Protein AF-A0A151SZK4-F1 (afdb_monomer)

Mean predicted aligned error: 10.07 Å

Sequence (103 aa):
MGSTKYDIEKFICKNDFNLWRMKMKALLVHQGLKEALEGKKKLPTTMTDKKKEMLDKAYVALIWSLGDKVCREVLKEKIFVVVWLKLENLYMKKSLKHDSILC

Secondary structure (DSSP, 8-state):
-------PPPB-TTS-HHHHHHHHHHHHHHTTGGGGGGGGGG--SS--HHHHHHHHHHHHHHHHTB-HHHHHHHTT---HHHHHHHHHHHHHHGGG--S----

Radius of gyration: 14.5 Å; Cα contacts (8 Å, |Δi|>4): 69; chains: 1; bounding box: 29×30×46 Å

pLDDT: mean 72.14, std 14.24, range [34.16, 86.25]

Organism: Cajanus cajan (NCBI:txid3821)

Solvent-accessible surface area (backbone atoms only — not comparable to full-atom values): 6345 Å² total; per-residue (Å²): 131,84,77,82,76,80,79,61,74,53,45,42,93,87,53,63,61,70,60,50,51,51,56,51,50,51,49,35,45,74,72,69,40,50,71,56,70,59,36,79,88,68,60,52,96,72,74,50,70,71,57,52,54,47,32,51,53,52,31,53,55,47,58,69,32,36,24,73,74,53,43,66,74,40,65,87,51,93,44,37,57,59,38,52,52,47,50,48,57,60,59,57,58,52,78,76,52,85,78,85,85,90,130

Structure (mmCIF, N/CA/C/O backbone):
data_AF-A0A151SZK4-F1
#
_entry.id   AF-A0A151SZK4-F1
#
loop_
_atom_site.group_PDB
_atom_site.id
_atom_site.type_symbol
_atom_site.label_atom_id
_atom_site.label_alt_id
_atom_site.label_comp_id
_atom_site.label_asym_id
_atom_site.label_entity_id
_atom_site.label_seq_id
_atom_site.pdbx_PDB_ins_code
_atom_site.Cartn_x
_atom_site.Cartn_y
_atom_site.Cartn_z
_atom_site.occupancy
_atom_site.B_iso_or_equiv
_atom_site.auth_seq_id
_atom_site.auth_comp_id
_atom_site.auth_asym_id
_atom_site.auth_atom_id
_atom_site.pdbx_PDB_model_num
ATOM 1 N N . MET A 1 1 ? 12.715 -15.506 19.158 1.00 34.16 1 MET A N 1
ATOM 2 C CA . MET A 1 1 ? 11.527 -15.586 18.282 1.00 34.16 1 MET A CA 1
ATOM 3 C C . MET A 1 1 ? 11.879 -14.917 16.968 1.00 34.16 1 MET A C 1
ATOM 5 O O . MET A 1 1 ? 12.186 -13.732 16.980 1.00 34.16 1 MET A O 1
ATOM 9 N N . GLY A 1 2 ? 11.976 -15.686 15.883 1.00 42.88 2 GLY A N 1
ATOM 10 C CA . GLY A 1 2 ? 12.364 -15.154 14.578 1.00 42.88 2 GLY A CA 1
ATOM 11 C C . GLY A 1 2 ? 11.282 -14.215 14.065 1.00 42.88 2 GLY A C 1
ATOM 12 O O . GLY A 1 2 ? 10.178 -14.657 13.769 1.00 42.88 2 GLY A O 1
ATOM 13 N N . SER A 1 3 ? 11.581 -12.922 13.999 1.00 44.69 3 SER A N 1
ATOM 14 C CA . SER A 1 3 ? 10.770 -11.977 13.247 1.00 44.69 3 SER A CA 1
ATOM 15 C C . SER A 1 3 ? 10.804 -12.416 11.787 1.00 44.69 3 SER A C 1
ATOM 17 O O . SER A 1 3 ? 11.847 -12.346 11.136 1.00 44.69 3 SER A O 1
ATOM 19 N N . THR A 1 4 ? 9.684 -12.924 11.274 1.00 46.56 4 THR A N 1
ATOM 20 C CA . THR A 1 4 ? 9.499 -13.175 9.844 1.00 46.56 4 THR A CA 1
ATOM 21 C C . THR A 1 4 ? 9.599 -11.825 9.144 1.00 46.56 4 THR A C 1
ATOM 23 O O . THR A 1 4 ? 8.652 -11.042 9.099 1.00 46.56 4 THR A O 1
ATOM 26 N N . LYS A 1 5 ? 10.806 -11.498 8.678 1.00 54.97 5 LYS A N 1
ATOM 27 C CA . LYS A 1 5 ? 11.062 -10.339 7.830 1.00 54.97 5 LYS A CA 1
ATOM 28 C C . LYS A 1 5 ? 10.409 -10.651 6.492 1.00 54.97 5 LYS A C 1
ATOM 30 O O . LYS A 1 5 ? 10.954 -11.403 5.692 1.00 54.97 5 LYS A O 1
ATOM 35 N N . TYR A 1 6 ? 9.204 -10.136 6.290 1.00 58.56 6 TYR A N 1
ATOM 36 C CA . TYR A 1 6 ? 8.572 -10.156 4.982 1.00 58.56 6 TYR A CA 1
ATOM 37 C C . TYR A 1 6 ? 9.299 -9.133 4.113 1.00 58.56 6 TYR A C 1
ATOM 39 O O . TYR A 1 6 ? 8.961 -7.951 4.117 1.00 58.56 6 TYR A O 1
ATOM 47 N N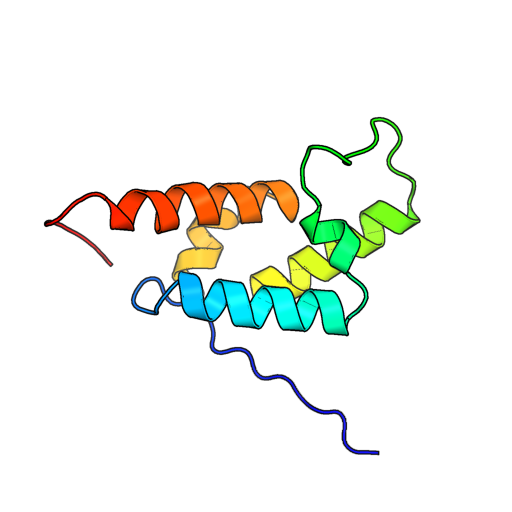 . ASP A 1 7 ? 10.345 -9.585 3.427 1.00 60.50 7 ASP A N 1
ATOM 48 C CA . ASP A 1 7 ? 11.024 -8.785 2.418 1.00 60.50 7 ASP A CA 1
ATOM 49 C C . ASP A 1 7 ? 10.132 -8.774 1.170 1.00 60.50 7 ASP A C 1
ATOM 51 O O . ASP A 1 7 ? 10.044 -9.746 0.416 1.00 60.50 7 ASP A O 1
ATOM 55 N N . ILE A 1 8 ? 9.338 -7.711 1.025 1.00 71.50 8 ILE A N 1
ATOM 56 C CA . ILE A 1 8 ? 8.603 -7.469 -0.213 1.00 71.50 8 ILE A CA 1
ATOM 57 C C . ILE A 1 8 ? 9.598 -6.877 -1.197 1.00 71.50 8 ILE A C 1
ATOM 59 O O . ILE A 1 8 ? 10.109 -5.780 -0.972 1.00 71.50 8 ILE A O 1
ATOM 63 N N . GLU A 1 9 ? 9.814 -7.573 -2.313 1.00 78.69 9 GLU A N 1
ATOM 64 C CA . GLU A 1 9 ? 10.558 -7.022 -3.443 1.00 78.69 9 GLU A CA 1
ATOM 65 C C . GLU A 1 9 ? 10.035 -5.633 -3.794 1.00 78.69 9 GLU A C 1
ATOM 67 O O . GLU A 1 9 ? 8.836 -5.429 -4.015 1.00 78.69 9 GLU A O 1
ATOM 72 N N . LYS A 1 10 ? 10.955 -4.673 -3.862 1.00 81.88 10 LYS A N 1
ATOM 73 C CA . LYS A 1 10 ? 10.610 -3.300 -4.200 1.00 81.88 10 LYS A CA 1
ATOM 74 C C . LYS A 1 10 ? 9.968 -3.261 -5.579 1.00 81.88 10 LYS A C 1
ATOM 76 O O . LYS A 1 10 ? 10.515 -3.787 -6.548 1.00 81.88 10 LYS A O 1
ATOM 81 N N . PHE A 1 11 ? 8.826 -2.594 -5.688 1.00 79.69 11 PHE A N 1
ATOM 82 C CA . PHE A 1 11 ? 8.193 -2.372 -6.974 1.00 79.69 11 PHE A CA 1
ATOM 83 C C . PHE A 1 11 ? 8.991 -1.346 -7.770 1.00 79.69 11 PHE A C 1
ATOM 85 O O . PHE A 1 11 ? 8.982 -0.144 -7.504 1.00 79.69 11 PHE A O 1
ATOM 92 N N . ILE A 1 12 ? 9.690 -1.856 -8.769 1.00 76.31 12 ILE A N 1
ATOM 93 C CA . ILE A 1 12 ? 10.351 -1.115 -9.834 1.00 76.31 12 ILE A CA 1
ATOM 94 C C . ILE A 1 12 ? 9.429 -1.309 -11.034 1.00 76.31 12 ILE A C 1
ATOM 96 O O . ILE A 1 12 ? 9.212 -2.466 -11.354 1.00 76.31 12 ILE A O 1
ATOM 100 N N . CYS A 1 13 ? 8.886 -0.255 -11.671 1.00 70.69 13 CYS A N 1
ATOM 101 C CA . CYS A 1 13 ? 7.843 -0.271 -12.736 1.00 70.69 13 CYS A CA 1
ATOM 102 C C . CYS A 1 13 ? 7.862 -1.417 -13.776 1.00 70.69 13 CYS A C 1
ATOM 104 O O . CYS A 1 13 ? 6.885 -1.598 -14.493 1.00 70.69 13 CYS A O 1
ATOM 106 N N . LYS A 1 14 ? 8.986 -2.122 -13.911 1.00 71.12 14 LYS A N 1
ATOM 107 C CA . LYS A 1 14 ? 9.199 -3.321 -14.721 1.00 71.12 14 LYS A CA 1
ATOM 108 C C . LYS A 1 14 ? 8.606 -4.610 -14.128 1.00 71.12 14 LYS A C 1
ATOM 110 O O . LYS A 1 14 ? 8.432 -5.562 -14.873 1.00 71.12 14 LYS A O 1
ATOM 115 N N . ASN A 1 15 ? 8.352 -4.667 -12.820 1.00 75.62 15 ASN A N 1
ATOM 116 C CA . ASN A 1 15 ? 7.840 -5.859 -12.146 1.00 75.62 15 ASN A CA 1
ATOM 117 C C . ASN A 1 15 ? 6.325 -5.996 -12.335 1.00 75.62 15 ASN A C 1
ATOM 119 O O . ASN A 1 15 ? 5.630 -5.007 -12.578 1.00 75.62 15 ASN A O 1
ATOM 123 N N . ASP A 1 16 ? 5.795 -7.200 -12.131 1.00 81.50 16 ASP A N 1
ATOM 124 C CA . ASP A 1 16 ? 4.355 -7.440 -12.176 1.00 81.50 16 ASP A CA 1
ATOM 125 C C . ASP A 1 16 ? 3.633 -6.694 -11.050 1.00 81.50 16 ASP A C 1
ATOM 127 O O . ASP A 1 16 ? 3.633 -7.102 -9.883 1.00 81.50 16 ASP A O 1
ATOM 131 N N . PHE A 1 17 ? 2.968 -5.593 -11.412 1.00 81.00 17 PHE A N 1
ATOM 132 C CA . PHE A 1 17 ? 2.232 -4.763 -10.461 1.00 81.00 17 PHE A CA 1
ATOM 133 C C . PHE A 1 17 ? 1.147 -5.560 -9.733 1.00 81.00 17 PHE A C 1
ATOM 135 O O . PHE A 1 17 ? 0.963 -5.387 -8.531 1.00 81.00 17 PHE A O 1
ATOM 142 N N . ASN A 1 18 ? 0.457 -6.474 -10.423 1.00 83.12 18 ASN A N 1
ATOM 143 C CA . ASN A 1 18 ? -0.582 -7.305 -9.810 1.00 83.12 18 ASN A CA 1
ATOM 144 C C . ASN A 1 18 ? -0.014 -8.252 -8.743 1.00 83.12 18 ASN A C 1
ATOM 146 O O . ASN A 1 18 ? -0.603 -8.373 -7.665 1.00 83.12 18 ASN A O 1
ATOM 150 N N . LEU A 1 19 ? 1.142 -8.868 -9.009 1.00 84.06 19 LEU A N 1
ATOM 151 C CA . LEU A 1 19 ? 1.814 -9.759 -8.063 1.00 84.06 19 LEU A CA 1
ATOM 152 C C . LEU A 1 19 ? 2.334 -8.981 -6.850 1.00 84.06 19 LEU A C 1
ATOM 154 O O . LEU A 1 19 ? 2.083 -9.367 -5.707 1.00 84.06 19 LEU A O 1
ATOM 158 N N . TRP A 1 20 ? 2.995 -7.845 -7.086 1.00 86.25 20 TRP A N 1
ATOM 159 C CA . TRP A 1 20 ? 3.456 -6.971 -6.010 1.00 86.25 20 TRP A CA 1
ATOM 160 C C . TRP A 1 20 ? 2.290 -6.447 -5.163 1.00 86.25 20 TRP A C 1
ATOM 162 O O . TRP A 1 20 ? 2.325 -6.533 -3.937 1.00 86.25 20 TRP A O 1
ATOM 172 N N . ARG A 1 21 ? 1.204 -5.993 -5.800 1.00 84.75 21 ARG A N 1
ATOM 173 C CA . ARG A 1 21 ? -0.016 -5.532 -5.125 1.00 84.75 21 ARG A CA 1
ATOM 174 C C . ARG A 1 21 ? -0.610 -6.621 -4.238 1.00 84.75 21 ARG A C 1
ATOM 176 O O . ARG A 1 21 ? -1.057 -6.322 -3.133 1.00 84.75 21 ARG A O 1
ATOM 183 N N . MET A 1 22 ? -0.628 -7.871 -4.701 1.00 85.25 22 MET A N 1
ATOM 184 C CA . MET A 1 22 ? -1.108 -9.008 -3.913 1.00 85.25 22 MET A CA 1
ATOM 185 C C . MET A 1 22 ? -0.229 -9.252 -2.678 1.00 85.25 22 MET A C 1
ATOM 187 O O . MET A 1 22 ? -0.765 -9.337 -1.572 1.00 85.25 22 MET A O 1
ATOM 191 N N . LYS A 1 23 ? 1.103 -9.282 -2.839 1.00 86.00 23 LYS A N 1
ATOM 192 C CA . LYS A 1 23 ? 2.058 -9.411 -1.720 1.00 86.00 23 LYS A CA 1
ATOM 193 C C . LYS A 1 23 ? 1.908 -8.261 -0.715 1.00 86.00 23 LYS A C 1
ATOM 195 O O . LYS A 1 23 ? 1.832 -8.493 0.490 1.00 86.00 23 LYS A O 1
ATOM 200 N N . MET A 1 24 ? 1.779 -7.029 -1.207 1.00 85.38 24 MET A N 1
ATOM 201 C CA . MET A 1 24 ? 1.622 -5.837 -0.373 1.00 85.38 24 MET A CA 1
ATOM 202 C C . MET A 1 24 ? 0.307 -5.844 0.413 1.00 85.38 24 MET A C 1
ATOM 204 O O . MET A 1 24 ? 0.289 -5.544 1.605 1.00 85.38 24 MET A O 1
ATOM 208 N N . LYS A 1 25 ? -0.800 -6.259 -0.216 1.00 84.19 25 LYS A N 1
ATOM 209 C CA . LYS A 1 25 ? -2.075 -6.450 0.486 1.00 84.19 25 LYS A CA 1
ATOM 210 C C . LYS A 1 25 ? -1.970 -7.490 1.594 1.00 84.19 25 LYS A C 1
ATOM 212 O O . LYS A 1 25 ? -2.475 -7.249 2.686 1.00 84.19 25 LYS A O 1
ATOM 217 N N . ALA A 1 26 ? -1.311 -8.615 1.328 1.00 85.94 26 ALA A N 1
ATOM 218 C CA . ALA A 1 26 ? -1.108 -9.657 2.327 1.00 85.94 26 ALA A CA 1
ATOM 219 C C . ALA A 1 26 ? -0.306 -9.136 3.532 1.00 85.94 26 ALA A C 1
ATOM 221 O O . ALA A 1 26 ? -0.700 -9.381 4.670 1.00 85.94 26 ALA A O 1
ATOM 222 N N . LEU A 1 27 ? 0.748 -8.343 3.301 1.00 85.31 27 LEU A N 1
ATOM 223 C CA . LEU A 1 27 ? 1.527 -7.721 4.376 1.00 85.31 27 LEU A CA 1
ATOM 224 C C . LEU A 1 27 ? 0.712 -6.715 5.189 1.00 85.31 27 LEU A C 1
ATOM 226 O O . LEU A 1 27 ? 0.769 -6.746 6.415 1.00 85.31 27 LEU A O 1
ATOM 230 N N . LEU A 1 28 ? -0.082 -5.859 4.542 1.00 83.69 28 LEU A N 1
ATOM 231 C CA . LEU A 1 28 ? -0.941 -4.912 5.259 1.00 83.69 28 LEU A CA 1
ATOM 232 C C . LEU A 1 28 ? -1.986 -5.641 6.112 1.00 83.69 28 LEU A C 1
ATOM 234 O O . LEU A 1 28 ? -2.211 -5.262 7.257 1.00 83.69 28 LEU A O 1
ATOM 238 N N . VAL A 1 29 ? -2.587 -6.717 5.597 1.00 84.12 29 VAL A N 1
ATOM 239 C CA . VAL A 1 29 ? -3.518 -7.556 6.369 1.00 84.12 29 VAL A CA 1
ATOM 240 C C . VAL A 1 29 ? -2.804 -8.236 7.539 1.00 84.12 29 VAL A C 1
ATOM 242 O O . VAL A 1 29 ? -3.324 -8.214 8.652 1.00 84.12 29 VAL A O 1
ATOM 245 N N . HIS A 1 30 ? -1.597 -8.765 7.320 1.00 81.19 30 HIS A N 1
ATOM 246 C CA . HIS A 1 30 ? -0.774 -9.370 8.369 1.00 81.19 30 HIS A CA 1
ATOM 247 C C . HIS A 1 30 ? -0.378 -8.357 9.459 1.00 81.19 30 HIS A C 1
ATOM 249 O O . HIS A 1 30 ? -0.311 -8.704 10.633 1.00 81.19 30 HIS A O 1
ATOM 255 N N . GLN A 1 31 ? -0.157 -7.091 9.099 1.00 80.31 31 GLN A N 1
ATOM 256 C CA . GLN A 1 31 ? 0.108 -6.001 10.046 1.00 80.31 31 GLN A CA 1
ATOM 257 C C . GLN A 1 31 ? -1.159 -5.459 10.734 1.00 80.31 31 GLN A C 1
ATOM 259 O O . GLN A 1 31 ? -1.074 -4.516 11.517 1.00 80.31 31 GLN A O 1
ATOM 264 N N . GLY A 1 32 ? -2.340 -6.018 10.445 1.00 79.44 32 GLY A N 1
ATOM 265 C CA . GLY A 1 32 ? -3.617 -5.534 10.977 1.00 79.44 32 GLY A CA 1
ATOM 266 C C . GLY A 1 32 ? -4.132 -4.254 10.308 1.00 79.44 32 GLY A C 1
ATOM 267 O O . GLY A 1 32 ? -5.161 -3.722 10.706 1.00 79.44 32 GLY A O 1
ATOM 268 N N . LEU A 1 33 ? -3.479 -3.785 9.243 1.00 80.44 33 LEU A N 1
ATOM 269 C CA . LEU A 1 33 ? -3.806 -2.569 8.491 1.00 80.44 33 LEU A CA 1
ATOM 270 C C . LEU A 1 33 ? -4.839 -2.818 7.379 1.00 80.44 33 LEU A C 1
ATOM 272 O O . LEU A 1 33 ? -4.929 -2.056 6.417 1.00 80.44 33 LEU A O 1
ATOM 276 N N . LYS A 1 34 ? -5.650 -3.878 7.493 1.00 77.62 34 LYS A N 1
ATOM 277 C CA . LYS A 1 34 ? -6.693 -4.228 6.508 1.00 77.62 34 LYS A CA 1
ATOM 278 C C . LYS A 1 34 ? -7.677 -3.079 6.251 1.00 77.62 34 LYS A C 1
ATOM 280 O O . LYS A 1 34 ? -8.169 -2.923 5.141 1.00 77.62 34 LYS A O 1
ATOM 285 N N . GLU A 1 35 ? -7.926 -2.252 7.263 1.00 74.12 35 GLU A N 1
ATOM 286 C CA . GLU A 1 35 ? -8.841 -1.110 7.191 1.00 74.12 35 GLU A CA 1
ATOM 287 C C . GLU A 1 35 ? -8.295 0.011 6.294 1.00 74.12 3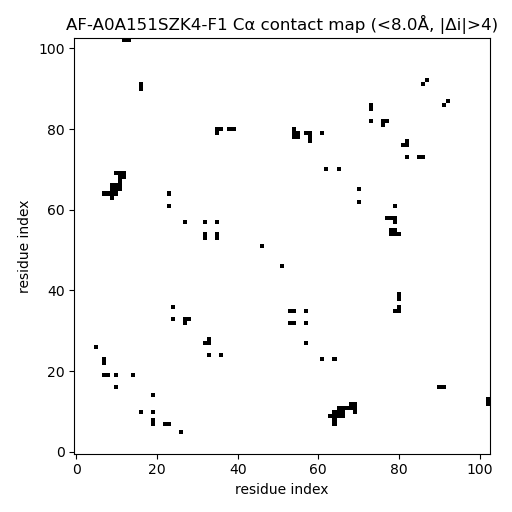5 GLU A C 1
ATOM 289 O O . GLU A 1 35 ? -9.071 0.723 5.658 1.00 74.12 35 GLU A O 1
ATOM 294 N N . ALA A 1 36 ? -6.967 0.125 6.158 1.00 73.00 36 ALA A N 1
ATOM 295 C CA . ALA A 1 36 ? -6.339 1.068 5.233 1.00 73.00 36 ALA A CA 1
ATOM 296 C C . ALA A 1 36 ? -6.642 0.721 3.761 1.00 73.00 36 ALA A C 1
ATOM 298 O O . ALA A 1 36 ? -6.676 1.610 2.909 1.00 73.00 36 ALA A O 1
ATOM 299 N N . LEU A 1 37 ? -6.904 -0.560 3.464 1.00 72.06 37 LEU A N 1
ATOM 300 C CA . LEU A 1 37 ? -7.246 -1.054 2.126 1.00 72.06 37 LEU A CA 1
ATOM 301 C C . LEU A 1 37 ? -8.723 -0.863 1.754 1.00 72.06 37 LEU A C 1
ATOM 303 O O . LEU A 1 37 ? -9.046 -0.936 0.569 1.00 72.06 37 LEU A O 1
ATOM 307 N N . GLU A 1 38 ? -9.621 -0.593 2.710 1.00 69.50 38 GLU A N 1
ATOM 308 C CA . GLU A 1 38 ? -11.050 -0.371 2.417 1.00 69.50 38 GLU A CA 1
ATOM 309 C C . GLU A 1 38 ? -11.328 0.958 1.680 1.00 69.50 38 GLU A C 1
ATOM 311 O O . GLU A 1 38 ? -12.441 1.199 1.205 1.00 69.50 38 GLU A O 1
ATOM 316 N N . GLY A 1 39 ? -10.299 1.789 1.487 1.00 60.44 39 GLY A N 1
A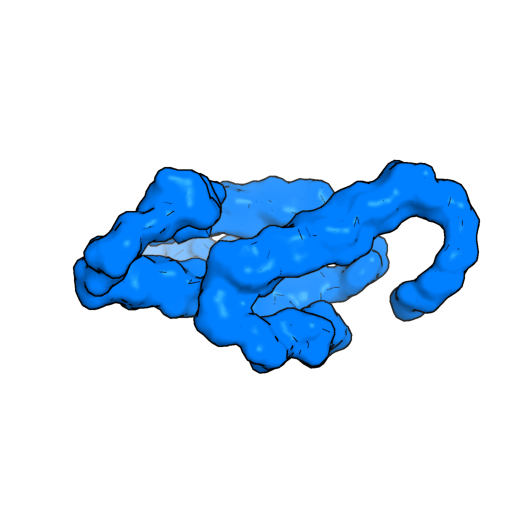TOM 317 C CA . GLY A 1 39 ? -10.312 2.913 0.554 1.00 60.44 39 GLY A CA 1
ATOM 318 C C . GLY A 1 39 ? -11.292 4.038 0.908 1.00 60.44 39 GLY A C 1
ATOM 319 O O . GLY A 1 39 ? -11.885 4.091 1.986 1.00 60.44 39 GLY A O 1
ATOM 320 N N . LYS A 1 40 ? -11.473 4.972 -0.041 1.00 52.88 40 LYS A N 1
ATOM 321 C CA . LYS A 1 40 ? -12.300 6.191 0.109 1.00 52.88 40 LYS A CA 1
ATOM 322 C C . LYS A 1 40 ? -13.729 5.950 0.613 1.00 52.88 40 LYS A C 1
ATOM 324 O O . LYS A 1 40 ? -14.295 6.856 1.209 1.00 52.88 40 LYS A O 1
ATOM 329 N N . LYS A 1 41 ? -14.302 4.755 0.426 1.00 51.75 41 LYS A N 1
ATOM 330 C CA . LYS A 1 41 ? -15.669 4.426 0.874 1.00 51.75 41 LYS A CA 1
ATOM 331 C C . LYS A 1 41 ? -15.828 4.416 2.398 1.00 51.75 41 LYS A C 1
ATOM 333 O O . LYS A 1 41 ? -16.933 4.629 2.880 1.00 51.75 41 LYS A O 1
ATOM 338 N N . LYS A 1 42 ? -14.741 4.194 3.143 1.00 52.22 42 LYS A N 1
ATOM 339 C CA . LYS A 1 42 ? -14.712 4.253 4.613 1.00 52.22 42 LYS A CA 1
ATOM 340 C C . LYS A 1 42 ? -13.751 5.307 5.149 1.00 52.22 42 LYS A C 1
ATOM 342 O O . LYS A 1 42 ? -13.388 5.233 6.318 1.00 52.22 42 LYS A O 1
ATOM 347 N N . LEU A 1 43 ? -13.339 6.277 4.328 1.00 53.72 43 LEU A N 1
ATOM 348 C CA . LEU A 1 43 ? -12.696 7.494 4.820 1.00 53.72 43 LEU A CA 1
ATOM 349 C C . LEU A 1 43 ? -13.775 8.242 5.612 1.00 53.72 43 LEU A C 1
ATOM 351 O O . LEU A 1 43 ? -14.651 8.849 4.997 1.00 53.72 43 LEU A O 1
ATOM 355 N N . PRO A 1 44 ? -13.811 8.134 6.951 1.00 46.38 44 PRO A N 1
ATOM 356 C CA . PRO A 1 44 ? -14.849 8.799 7.704 1.00 46.38 44 PRO A CA 1
ATOM 357 C C . PRO A 1 44 ? -14.505 10.281 7.637 1.00 46.38 44 PRO A C 1
ATOM 359 O O . PRO A 1 44 ? -13.356 10.670 7.857 1.00 46.38 44 PRO A O 1
ATOM 362 N N . THR A 1 45 ? -15.496 11.110 7.342 1.00 54.56 45 THR A N 1
ATOM 363 C CA . THR A 1 45 ? -15.401 12.571 7.449 1.00 54.56 45 THR A CA 1
ATOM 364 C C . THR A 1 45 ? -14.862 13.006 8.821 1.00 54.56 45 THR A C 1
ATOM 366 O O . THR A 1 45 ? -14.226 14.047 8.931 1.00 54.56 45 THR A O 1
ATOM 369 N N . THR A 1 46 ? -15.021 12.158 9.841 1.00 53.47 46 THR A N 1
ATOM 370 C CA . THR A 1 46 ? -14.358 12.203 11.149 1.00 53.47 46 THR A CA 1
ATOM 371 C C . THR A 1 46 ? -13.187 11.209 11.228 1.00 53.47 46 THR A C 1
ATOM 373 O O . THR A 1 46 ? -13.319 10.072 11.688 1.00 53.47 46 THR A O 1
ATOM 376 N N . MET A 1 47 ? -11.998 11.624 10.787 1.00 64.00 47 MET A N 1
ATOM 377 C CA . MET A 1 47 ? -1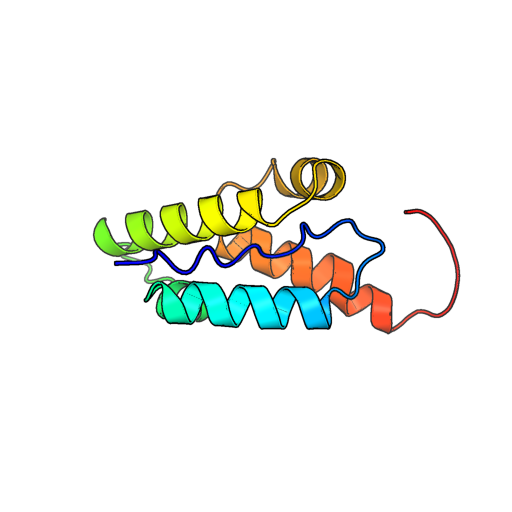0.770 10.867 11.047 1.00 64.00 47 MET A CA 1
ATOM 378 C C . MET A 1 47 ? -10.407 10.932 12.536 1.00 64.00 47 MET A C 1
ATOM 380 O O . MET A 1 47 ? -9.931 11.952 13.015 1.00 64.00 47 MET A O 1
ATOM 384 N N . THR A 1 48 ? -10.599 9.839 13.271 1.00 71.56 48 THR A N 1
ATOM 385 C CA . THR A 1 48 ? -10.012 9.671 14.611 1.00 71.56 48 THR A CA 1
ATOM 386 C C . THR A 1 48 ? -8.490 9.516 14.494 1.00 71.56 48 THR A C 1
ATOM 388 O O . THR A 1 48 ? -8.034 8.826 13.579 1.00 71.56 48 THR A O 1
ATOM 391 N N . ASP A 1 49 ? -7.704 10.053 15.435 1.00 76.06 49 ASP A N 1
ATOM 392 C CA . ASP A 1 49 ? -6.230 9.941 15.456 1.00 76.06 49 ASP A CA 1
ATOM 393 C C . ASP A 1 49 ? -5.711 8.515 15.221 1.00 76.06 49 ASP A C 1
ATOM 395 O O . ASP A 1 49 ? -4.7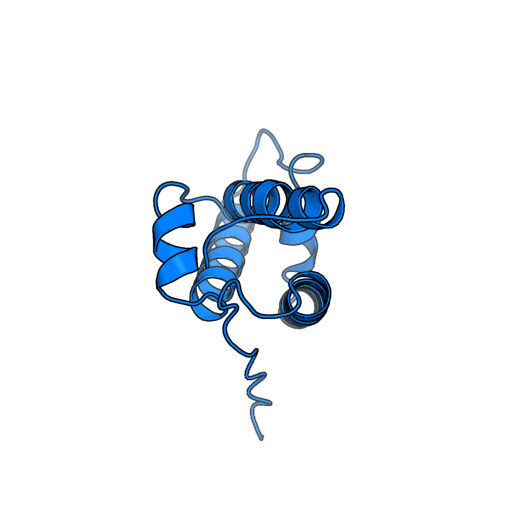89 8.305 14.435 1.00 76.06 49 ASP A O 1
ATOM 399 N N . LYS A 1 50 ? -6.384 7.506 15.790 1.00 74.56 50 LYS A N 1
ATOM 400 C CA . LYS A 1 50 ? -6.047 6.085 15.589 1.00 74.56 50 LYS A CA 1
ATOM 401 C C . LYS A 1 50 ? -6.056 5.661 14.115 1.00 74.56 50 LYS A C 1
ATOM 403 O O . LYS A 1 50 ? -5.208 4.885 13.689 1.00 74.56 50 LYS A O 1
ATOM 408 N N . LYS A 1 51 ? -7.008 6.157 13.317 1.00 74.25 51 LYS A N 1
ATOM 409 C CA . LYS A 1 51 ? -7.094 5.834 11.882 1.00 74.25 51 LYS A CA 1
ATOM 410 C C . LYS A 1 51 ? -6.005 6.529 11.082 1.00 74.25 51 LYS A C 1
ATOM 412 O O . LYS A 1 51 ? -5.472 5.933 10.151 1.00 74.25 51 LYS A O 1
ATOM 417 N N . LYS A 1 52 ? -5.664 7.764 11.452 1.00 76.12 52 LYS A N 1
ATOM 418 C CA . LYS A 1 52 ? -4.567 8.504 10.830 1.00 76.12 52 LYS A CA 1
ATOM 419 C C . LYS A 1 52 ? -3.237 7.787 11.057 1.00 76.12 52 LYS A C 1
ATOM 421 O O . LYS A 1 52 ? -2.536 7.518 10.092 1.00 76.12 52 LYS A O 1
ATOM 426 N N . GLU A 1 53 ? -2.975 7.351 12.289 1.00 81.38 53 GLU A N 1
ATOM 427 C CA . GLU A 1 53 ? -1.779 6.570 12.620 1.00 81.38 53 GLU A CA 1
ATOM 428 C C . GLU A 1 53 ? -1.699 5.258 11.818 1.00 81.38 53 GLU A C 1
ATOM 430 O O . GLU A 1 53 ? -0.639 4.897 11.306 1.00 81.38 53 GLU A O 1
ATOM 435 N N . MET A 1 54 ? -2.825 4.554 11.645 1.00 82.12 54 MET A N 1
ATOM 436 C CA . MET A 1 54 ? -2.879 3.356 10.797 1.00 82.12 54 MET A CA 1
ATOM 437 C C . MET A 1 54 ? -2.577 3.661 9.324 1.00 82.12 54 MET A C 1
ATOM 439 O O . MET A 1 54 ? -1.852 2.904 8.677 1.0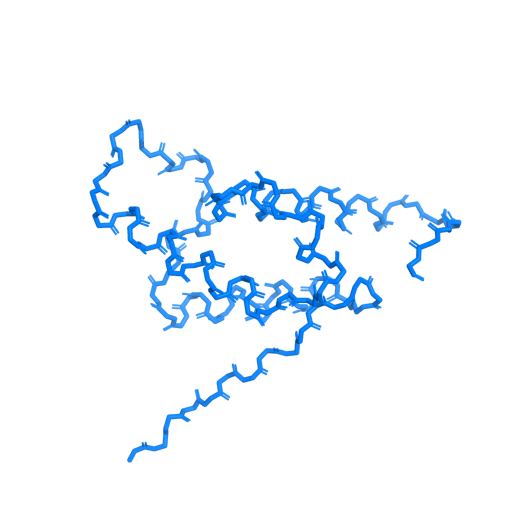0 82.12 54 MET A O 1
ATOM 443 N N . LEU A 1 55 ? -3.102 4.765 8.786 1.00 81.69 55 LEU A N 1
ATOM 444 C CA . LEU A 1 55 ? -2.830 5.189 7.411 1.00 81.69 55 LEU A CA 1
ATOM 445 C C . LEU A 1 55 ? -1.375 5.617 7.215 1.00 81.69 55 LEU A C 1
ATOM 447 O O . LEU A 1 55 ? -0.797 5.280 6.186 1.00 81.69 55 LEU A O 1
ATOM 451 N N . ASP A 1 56 ? -0.778 6.302 8.189 1.00 82.88 56 ASP A N 1
ATOM 452 C CA . ASP A 1 56 ? 0.637 6.679 8.157 1.00 82.88 56 ASP A CA 1
ATOM 453 C C . ASP A 1 56 ? 1.537 5.436 8.194 1.00 82.88 56 ASP A C 1
ATOM 455 O O . ASP A 1 56 ? 2.466 5.316 7.396 1.00 82.88 56 ASP A O 1
ATOM 459 N N . LYS A 1 57 ? 1.217 4.441 9.034 1.00 84.56 57 LYS A N 1
ATOM 460 C CA . LYS A 1 57 ? 1.924 3.146 9.051 1.00 84.56 57 LYS A CA 1
ATOM 461 C C . LYS A 1 57 ? 1.823 2.421 7.708 1.00 84.56 57 LYS A C 1
ATOM 463 O O . LYS A 1 57 ? 2.836 1.959 7.180 1.00 84.56 57 LYS A O 1
ATOM 468 N N . ALA A 1 58 ? 0.624 2.368 7.125 1.00 84.38 58 ALA A N 1
ATOM 469 C CA . ALA A 1 58 ? 0.411 1.780 5.804 1.00 84.38 58 ALA A CA 1
ATOM 470 C C . ALA A 1 58 ? 1.165 2.549 4.707 1.00 84.38 58 ALA A C 1
ATOM 472 O O . ALA A 1 58 ? 1.736 1.937 3.806 1.00 84.38 58 ALA A O 1
ATOM 473 N N . TYR A 1 59 ? 1.208 3.882 4.797 1.00 84.12 59 TYR A N 1
ATOM 474 C CA . TYR A 1 59 ? 1.957 4.744 3.886 1.00 84.12 59 TYR A CA 1
ATOM 475 C C . TYR A 1 59 ? 3.460 4.469 3.956 1.00 84.12 59 TYR A C 1
ATOM 477 O O . TYR A 1 59 ? 4.088 4.271 2.921 1.00 84.12 59 TYR A O 1
ATOM 485 N N . VAL A 1 60 ? 4.040 4.387 5.156 1.00 83.94 60 VAL A N 1
ATOM 486 C CA . VAL A 1 60 ? 5.468 4.079 5.324 1.00 83.94 60 VAL A CA 1
ATOM 487 C C . VAL A 1 60 ? 5.796 2.694 4.766 1.00 83.94 60 VAL A C 1
ATOM 489 O O . VAL A 1 60 ? 6.758 2.563 4.011 1.00 83.94 60 VAL A O 1
ATOM 492 N N . ALA A 1 61 ? 4.969 1.683 5.055 1.00 84.19 61 ALA A N 1
ATOM 493 C CA . ALA A 1 61 ? 5.131 0.340 4.496 1.00 84.19 61 ALA A CA 1
ATOM 494 C C . ALA A 1 61 ? 5.045 0.337 2.957 1.00 84.19 61 ALA A C 1
ATOM 496 O O . ALA A 1 61 ? 5.778 -0.388 2.278 1.00 84.19 61 ALA A O 1
ATOM 497 N N . LEU A 1 62 ? 4.169 1.171 2.391 1.00 84.62 62 LEU A N 1
ATOM 498 C CA . LEU A 1 62 ? 4.052 1.350 0.949 1.00 84.62 62 LEU A CA 1
ATOM 499 C C . LEU A 1 62 ? 5.320 1.966 0.363 1.00 84.62 62 LEU A C 1
ATOM 501 O O . LEU A 1 62 ? 5.902 1.387 -0.540 1.00 84.62 62 LEU A O 1
ATOM 505 N N . ILE A 1 63 ? 5.801 3.083 0.905 1.00 83.12 63 ILE A N 1
ATOM 506 C CA . ILE A 1 63 ? 7.035 3.724 0.429 1.00 83.12 63 ILE A CA 1
ATOM 507 C C . ILE A 1 63 ? 8.236 2.776 0.537 1.00 83.12 63 ILE A C 1
ATOM 509 O O . ILE A 1 63 ? 9.051 2.720 -0.377 1.00 83.12 63 ILE A O 1
ATOM 513 N N . TRP A 1 64 ? 8.321 1.983 1.607 1.00 82.56 64 TRP A N 1
ATOM 514 C CA . TRP A 1 64 ? 9.388 0.993 1.785 1.00 82.56 64 TRP A CA 1
ATOM 515 C C . TRP A 1 64 ? 9.385 -0.115 0.728 1.00 82.56 64 TRP A C 1
ATOM 517 O O . TRP A 1 64 ? 10.445 -0.627 0.370 1.00 82.56 64 TRP A O 1
ATOM 527 N N . SER A 1 65 ? 8.204 -0.476 0.225 1.00 83.12 65 SER A N 1
ATOM 528 C CA . SER A 1 65 ? 8.027 -1.499 -0.808 1.00 83.12 65 SER A CA 1
ATOM 529 C C . SER A 1 65 ? 8.037 -0.932 -2.231 1.00 83.12 65 SER A C 1
ATOM 531 O O . SER A 1 65 ? 7.900 -1.694 -3.187 1.00 83.12 65 SER A O 1
ATOM 533 N N . LEU A 1 66 ? 8.230 0.379 -2.405 1.00 84.94 66 LEU A N 1
ATOM 534 C CA . LEU A 1 66 ? 8.365 1.042 -3.701 1.00 84.94 66 LEU A CA 1
ATOM 535 C C . LEU A 1 66 ? 9.840 1.327 -4.025 1.00 84.94 66 LEU A C 1
ATOM 537 O O . LEU A 1 66 ? 10.650 1.641 -3.155 1.00 84.94 66 LEU A O 1
ATOM 541 N N . GLY A 1 67 ? 10.204 1.225 -5.304 1.00 84.31 67 GLY A N 1
ATOM 542 C CA . GLY A 1 67 ? 11.509 1.665 -5.797 1.00 84.31 67 GLY A CA 1
ATOM 543 C C . GLY A 1 67 ? 11.583 3.187 -5.967 1.00 84.31 67 GLY A C 1
ATOM 544 O O . GLY A 1 67 ? 10.564 3.850 -6.162 1.00 84.31 67 GLY A O 1
ATOM 545 N N . ASP A 1 68 ? 12.797 3.747 -5.983 1.00 83.50 68 ASP A N 1
ATOM 546 C CA . ASP A 1 68 ? 13.040 5.201 -6.020 1.00 83.50 68 ASP A CA 1
ATOM 547 C C . ASP A 1 68 ? 12.322 5.930 -7.166 1.00 83.50 68 ASP A C 1
ATOM 549 O O . ASP A 1 68 ? 11.816 7.041 -6.990 1.00 83.50 68 ASP A O 1
ATOM 553 N N . LYS A 1 69 ? 12.238 5.293 -8.343 1.00 81.94 69 LYS A N 1
ATOM 554 C CA . LYS A 1 69 ? 11.515 5.834 -9.505 1.00 81.94 69 LYS A CA 1
ATOM 555 C C . LYS A 1 69 ? 10.024 6.022 -9.207 1.00 81.94 69 LYS A C 1
ATOM 557 O O . LYS A 1 69 ? 9.482 7.090 -9.469 1.00 81.94 69 LYS A O 1
ATOM 562 N N . VAL A 1 70 ? 9.385 5.011 -8.617 1.00 80.44 70 VAL A N 1
ATOM 563 C CA . VAL A 1 70 ? 7.950 5.040 -8.298 1.00 80.44 70 VAL A CA 1
ATOM 564 C C . VAL A 1 70 ? 7.687 5.990 -7.135 1.00 80.44 70 VAL A C 1
ATOM 566 O O . VAL A 1 70 ? 6.748 6.781 -7.192 1.00 80.44 70 VAL A O 1
ATOM 569 N N . CYS A 1 71 ? 8.569 5.996 -6.128 1.00 79.94 71 CYS A N 1
ATOM 570 C CA . CYS A 1 71 ? 8.539 6.962 -5.032 1.00 79.94 71 CYS A CA 1
ATOM 571 C C . CYS A 1 71 ? 8.530 8.407 -5.547 1.00 79.94 71 CYS A C 1
ATOM 573 O O . CYS A 1 71 ? 7.716 9.199 -5.084 1.00 79.94 71 CYS A O 1
ATOM 575 N N . ARG A 1 72 ? 9.353 8.757 -6.548 1.00 80.69 72 ARG A N 1
ATOM 576 C CA . ARG A 1 72 ? 9.347 10.100 -7.167 1.00 80.69 72 ARG A CA 1
ATOM 577 C C . ARG A 1 72 ? 8.010 10.478 -7.805 1.00 80.69 72 ARG A C 1
ATOM 579 O O . ARG A 1 72 ? 7.636 11.648 -7.755 1.00 80.69 72 ARG A O 1
ATOM 586 N N . GLU A 1 73 ? 7.266 9.523 -8.355 1.00 78.56 73 GLU A N 1
ATOM 587 C CA . GLU A 1 73 ? 5.953 9.786 -8.960 1.00 78.56 73 GLU A CA 1
ATOM 588 C C . GLU A 1 73 ? 4.832 9.982 -7.927 1.00 78.56 73 GLU A C 1
ATOM 590 O O . GLU A 1 73 ? 3.873 10.736 -8.160 1.00 78.56 73 GLU A O 1
ATOM 595 N N . VAL A 1 74 ? 4.943 9.316 -6.774 1.00 76.12 74 VAL A N 1
ATOM 596 C CA . VAL A 1 74 ? 3.929 9.351 -5.709 1.00 76.12 74 VAL A CA 1
ATOM 597 C C . VAL A 1 74 ? 4.266 10.303 -4.560 1.00 76.12 74 VAL A C 1
ATOM 599 O O . VAL A 1 74 ? 3.370 10.646 -3.800 1.00 76.12 74 VAL A O 1
ATOM 602 N N . LEU A 1 75 ? 5.499 10.820 -4.495 1.00 73.56 75 LEU A N 1
ATOM 603 C CA . LEU A 1 75 ? 6.024 11.723 -3.455 1.00 73.56 75 LEU A CA 1
ATOM 604 C C . LEU A 1 75 ? 5.189 12.995 -3.222 1.00 73.56 75 LEU A C 1
ATOM 606 O O . LEU A 1 75 ? 5.276 13.606 -2.161 1.00 73.56 75 LEU A O 1
ATOM 610 N N . LYS A 1 76 ? 4.387 13.409 -4.209 1.00 74.44 76 LYS A N 1
ATOM 611 C CA . LYS A 1 76 ? 3.485 14.568 -4.093 1.00 74.44 76 LYS A CA 1
ATOM 612 C C . LYS A 1 76 ? 2.286 14.309 -3.173 1.00 74.44 76 LYS A C 1
ATOM 614 O O . LYS A 1 76 ? 1.696 15.260 -2.675 1.00 74.44 76 LYS A O 1
ATOM 619 N N . GLU A 1 77 ? 1.928 13.048 -2.954 1.00 73.19 77 GLU A N 1
ATOM 620 C CA . GLU A 1 77 ? 0.749 12.634 -2.197 1.00 73.19 77 GLU A CA 1
ATOM 621 C C . GLU A 1 77 ? 1.177 12.072 -0.838 1.00 73.19 77 GLU A C 1
ATOM 623 O O . GLU A 1 77 ? 1.983 11.151 -0.770 1.00 73.19 77 GLU A O 1
ATOM 628 N N . LYS A 1 78 ? 0.620 12.597 0.258 1.00 75.6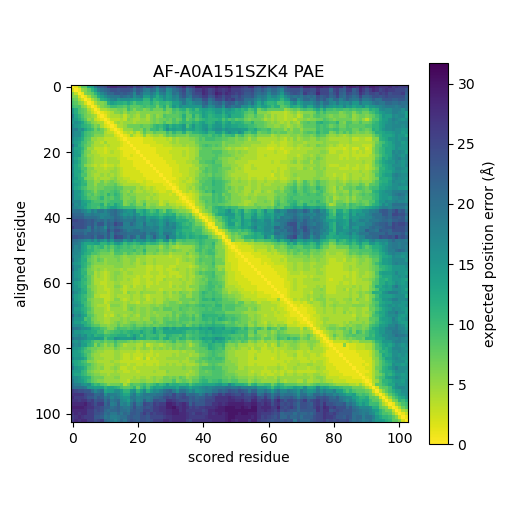2 78 LYS A N 1
ATOM 629 C CA . LYS A 1 78 ? 0.979 12.178 1.631 1.00 75.62 78 LYS A CA 1
ATOM 630 C C . LYS A 1 78 ? 0.036 11.135 2.234 1.00 75.62 78 LYS A C 1
ATOM 632 O O . LYS A 1 78 ? 0.178 10.773 3.393 1.00 75.62 78 LYS A O 1
ATOM 637 N N . ILE A 1 79 ? -0.969 10.689 1.482 1.00 76.44 79 ILE A N 1
ATOM 638 C CA . ILE A 1 79 ? -2.050 9.845 1.999 1.00 76.44 79 ILE A CA 1
ATOM 639 C C . ILE A 1 79 ? -1.985 8.480 1.319 1.00 76.44 79 ILE A C 1
ATOM 641 O O . ILE A 1 79 ? -2.121 8.404 0.097 1.00 76.44 79 ILE A O 1
ATOM 645 N N . PHE A 1 80 ? -1.868 7.405 2.112 1.00 82.00 80 PHE A N 1
ATOM 646 C CA . PHE A 1 80 ? -1.821 6.016 1.628 1.00 82.00 80 PHE A CA 1
ATOM 647 C C . PHE A 1 80 ? -2.894 5.724 0.572 1.00 82.00 80 PHE A C 1
ATOM 649 O O . PHE A 1 80 ? -2.576 5.259 -0.515 1.00 82.00 80 PHE A O 1
ATOM 656 N N . VAL A 1 81 ? -4.156 6.062 0.855 1.00 79.94 81 VAL A N 1
ATOM 657 C CA . VAL A 1 81 ? -5.289 5.796 -0.050 1.00 79.94 81 VAL A CA 1
ATOM 658 C C . VAL A 1 81 ? -5.139 6.520 -1.391 1.00 79.94 81 VAL A C 1
ATOM 660 O O . VAL A 1 81 ? -5.506 5.977 -2.432 1.00 79.94 81 VAL A O 1
ATOM 663 N N . VAL A 1 82 ? -4.609 7.746 -1.381 1.00 82.50 82 VAL A N 1
ATOM 664 C CA . VAL A 1 82 ? -4.429 8.537 -2.605 1.00 82.50 82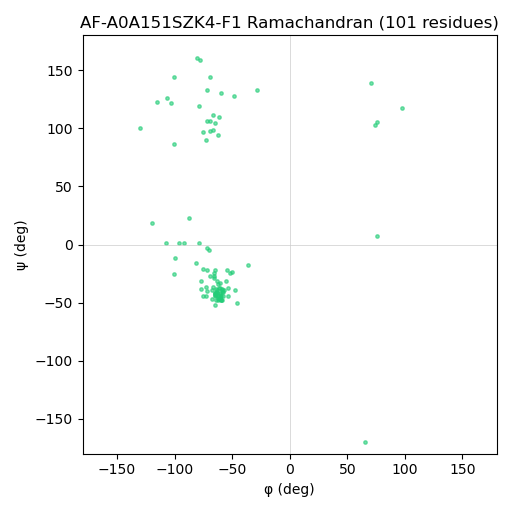 VAL A CA 1
ATOM 665 C C . VAL A 1 82 ? -3.280 7.975 -3.433 1.00 82.50 82 VAL A C 1
ATOM 667 O O . VAL A 1 82 ? -3.443 7.772 -4.636 1.00 82.50 82 VAL A O 1
ATOM 670 N N . VAL A 1 83 ? -2.161 7.638 -2.787 1.00 83.94 83 VAL A N 1
ATOM 671 C CA . VAL A 1 83 ? -1.032 6.967 -3.442 1.00 83.94 83 VAL A CA 1
ATOM 672 C C . VAL A 1 83 ? -1.459 5.624 -4.025 1.00 83.94 83 VAL A C 1
ATOM 674 O O . VAL A 1 83 ? -1.184 5.350 -5.190 1.00 83.94 83 VAL A O 1
ATOM 677 N N . TRP A 1 84 ? -2.172 4.811 -3.249 1.00 84.19 84 TRP A N 1
ATOM 678 C CA . TRP A 1 84 ? -2.649 3.497 -3.666 1.00 84.19 84 TRP A CA 1
ATOM 679 C C . TRP A 1 84 ? -3.543 3.584 -4.905 1.00 84.19 84 TRP A C 1
ATOM 681 O O . TRP A 1 84 ? -3.308 2.889 -5.891 1.00 84.19 84 TRP A O 1
ATOM 691 N N . LEU A 1 85 ? -4.518 4.497 -4.901 1.00 81.88 85 LEU A N 1
ATOM 692 C CA . LEU A 1 85 ? -5.400 4.718 -6.047 1.00 81.88 85 LEU A CA 1
ATOM 693 C C . LEU A 1 85 ? -4.632 5.232 -7.273 1.00 81.88 85 LEU A C 1
ATOM 695 O O . LEU A 1 85 ? -4.933 4.853 -8.403 1.00 81.88 85 LEU A O 1
ATOM 699 N N . LYS A 1 86 ? -3.636 6.099 -7.068 1.00 83.69 86 LYS A N 1
ATOM 700 C CA . LYS A 1 86 ? -2.789 6.610 -8.149 1.00 83.69 86 LYS A C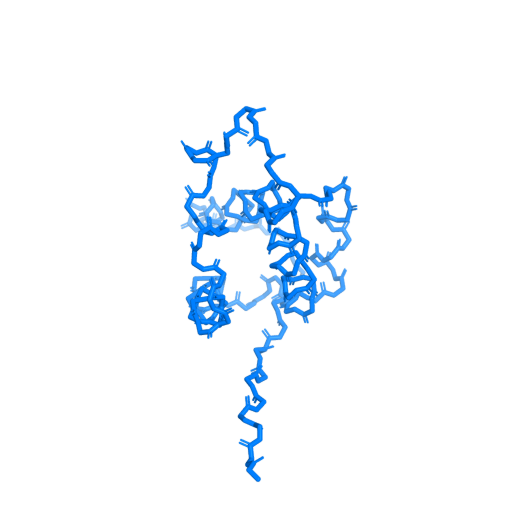A 1
ATOM 701 C C . LYS A 1 86 ? -1.960 5.492 -8.778 1.00 83.69 86 LYS A C 1
ATOM 703 O O . LYS A 1 86 ? -1.914 5.406 -10.000 1.00 83.69 86 LYS A O 1
ATOM 708 N N . LEU A 1 87 ? -1.370 4.618 -7.963 1.00 82.19 87 LEU A N 1
ATOM 709 C CA . LEU A 1 87 ? -0.664 3.423 -8.426 1.00 82.19 87 LEU A CA 1
ATOM 710 C C . LEU A 1 87 ? -1.599 2.508 -9.225 1.00 82.19 87 LEU A C 1
ATOM 712 O O . LEU A 1 87 ? -1.266 2.117 -10.339 1.00 82.19 87 LEU A O 1
ATOM 716 N N . GLU A 1 88 ? -2.796 2.221 -8.711 1.00 81.50 88 GLU A N 1
ATOM 717 C CA . GLU A 1 88 ? -3.791 1.437 -9.449 1.00 81.50 88 GLU A CA 1
ATOM 718 C C . GLU A 1 88 ? -4.139 2.096 -10.789 1.00 81.50 88 GLU A C 1
ATOM 720 O O . GLU A 1 88 ? -4.119 1.435 -11.820 1.00 81.50 88 GLU A O 1
ATOM 725 N N . ASN A 1 89 ? -4.354 3.410 -10.825 1.00 80.62 89 ASN A N 1
ATOM 726 C CA . ASN A 1 89 ? -4.657 4.120 -12.065 1.00 80.62 89 ASN A CA 1
ATOM 727 C C . ASN A 1 89 ? -3.497 4.144 -13.068 1.00 80.62 89 ASN A C 1
ATOM 729 O O . ASN A 1 89 ? -3.754 4.079 -14.266 1.00 80.62 89 ASN A O 1
ATOM 733 N N . LEU A 1 90 ? -2.247 4.255 -12.616 1.00 78.38 90 LEU A N 1
ATOM 734 C CA . LEU A 1 90 ? -1.072 4.288 -13.493 1.00 78.38 90 LEU A CA 1
ATOM 735 C C . LEU A 1 90 ? -0.743 2.898 -14.048 1.00 78.38 90 LEU A C 1
ATOM 737 O O . LEU A 1 90 ? -0.492 2.752 -15.246 1.00 78.38 90 LEU A O 1
ATOM 741 N N . TYR A 1 91 ? -0.778 1.876 -13.191 1.00 75.75 91 TYR A N 1
ATOM 742 C CA . TYR A 1 91 ? -0.277 0.543 -13.522 1.00 75.75 91 TYR A CA 1
ATOM 743 C C . TYR A 1 91 ? -1.379 -0.462 -13.894 1.00 75.75 91 TYR A C 1
ATOM 745 O O . TYR A 1 91 ? -1.106 -1.356 -14.691 1.00 75.75 91 TYR A O 1
ATOM 753 N N . MET A 1 92 ? -2.637 -0.307 -13.444 1.00 72.81 92 MET A N 1
ATOM 754 C CA . MET A 1 92 ? -3.747 -1.132 -13.962 1.00 72.81 92 MET A CA 1
ATOM 755 C C . MET A 1 92 ? -4.220 -0.677 -15.349 1.00 72.81 92 MET A C 1
ATOM 757 O O . MET A 1 92 ? -4.491 -1.529 -16.190 1.00 72.81 92 MET A O 1
ATOM 761 N N . LYS A 1 93 ? -4.277 0.634 -15.652 1.00 57.34 93 LYS A N 1
ATOM 762 C CA . LYS A 1 93 ? -4.662 1.096 -17.009 1.00 57.34 93 LYS A CA 1
ATOM 763 C C . LYS A 1 93 ? -3.655 0.698 -18.087 1.00 57.34 93 LYS A C 1
ATOM 765 O O . LYS A 1 93 ? -4.063 0.500 -19.229 1.00 57.34 93 LYS A O 1
ATOM 770 N N . LYS A 1 94 ? -2.366 0.557 -17.751 1.00 53.47 94 LYS A N 1
ATOM 771 C CA . LYS A 1 94 ? -1.343 0.097 -18.706 1.00 53.47 94 LYS A CA 1
ATOM 772 C C . LYS A 1 94 ? -1.561 -1.346 -19.178 1.00 53.47 94 LYS A C 1
ATOM 774 O O . LYS A 1 94 ? -1.142 -1.664 -20.281 1.00 53.47 94 LYS A O 1
ATOM 779 N N . SER A 1 95 ? -2.286 -2.189 -18.434 1.00 47.16 95 SER A N 1
ATOM 780 C CA . SER A 1 95 ? -2.608 -3.556 -18.889 1.00 47.16 95 SER A CA 1
ATOM 781 C C . SER A 1 95 ? -3.646 -3.615 -20.025 1.00 47.16 95 SER A C 1
ATOM 783 O O . SER A 1 95 ? -3.932 -4.700 -20.517 1.00 47.16 95 SER A O 1
ATOM 785 N N . LEU A 1 96 ? -4.207 -2.478 -20.464 1.00 47.56 96 LEU A N 1
ATOM 786 C CA . LEU A 1 96 ? -5.170 -2.417 -21.576 1.00 47.56 96 LEU A CA 1
ATOM 787 C C . LEU A 1 96 ? -4.614 -1.817 -22.873 1.00 47.56 96 LEU A C 1
ATOM 789 O O . LEU A 1 96 ? -5.355 -1.720 -23.849 1.00 47.56 96 LEU A O 1
ATOM 793 N N . LYS A 1 97 ? -3.338 -1.419 -22.928 1.00 41.28 97 LYS A N 1
ATOM 794 C CA . LYS A 1 97 ? -2.730 -0.974 -24.186 1.00 41.28 97 LYS A CA 1
ATOM 795 C C . LYS A 1 97 ? -1.404 -1.677 -24.418 1.00 41.28 97 LYS A C 1
ATOM 797 O O . LYS A 1 97 ? -0.380 -1.330 -23.841 1.00 41.28 97 LYS A O 1
ATOM 802 N N . HIS A 1 98 ? -1.505 -2.685 -25.279 1.00 45.50 98 HIS A N 1
ATOM 803 C CA . HIS A 1 98 ? -0.495 -3.049 -26.260 1.00 45.50 98 HIS A CA 1
ATOM 804 C C . HIS A 1 98 ? 0.331 -1.817 -26.674 1.00 45.50 98 HIS A C 1
ATOM 806 O O . HIS A 1 98 ? -0.239 -0.780 -27.015 1.00 45.50 98 HIS A O 1
ATOM 812 N N . ASP A 1 99 ? 1.646 -1.996 -26.683 1.00 47.88 99 ASP A N 1
ATOM 813 C CA . ASP A 1 99 ? 2.642 -1.143 -27.323 1.00 47.88 99 ASP A CA 1
ATOM 814 C C . ASP A 1 99 ? 2.954 0.254 -26.752 1.00 47.88 99 ASP A C 1
ATOM 816 O O . ASP A 1 99 ? 2.106 1.081 -26.428 1.00 47.88 99 ASP A O 1
ATOM 820 N N . SER A 1 100 ? 4.259 0.521 -26.772 1.00 41.12 100 SER A N 1
ATOM 821 C CA . SER A 1 100 ? 4.933 1.810 -26.629 1.00 41.12 100 SER A CA 1
ATOM 822 C C . SER A 1 100 ? 5.062 2.476 -25.248 1.00 41.12 100 SER A C 1
ATOM 824 O O . SER A 1 100 ? 4.211 3.209 -24.753 1.00 41.12 100 SER A O 1
ATOM 826 N N . ILE A 1 101 ? 6.311 2.373 -24.779 1.00 51.59 101 ILE A N 1
ATOM 827 C CA . ILE A 1 101 ? 7.168 3.488 -24.350 1.00 51.59 101 ILE A CA 1
ATOM 828 C C . ILE A 1 101 ? 7.240 3.801 -22.839 1.00 51.59 101 ILE A C 1
ATOM 830 O O . ILE A 1 101 ? 6.309 4.249 -22.171 1.00 51.59 101 ILE A O 1
ATOM 834 N N . LEU A 1 102 ? 8.489 3.622 -22.393 1.00 44.88 102 LEU A N 1
ATOM 835 C CA . LEU A 1 102 ? 9.217 4.116 -21.225 1.00 44.88 102 LEU A CA 1
ATOM 836 C C . LEU A 1 102 ? 8.906 3.529 -19.833 1.00 44.88 102 LEU A C 1
ATOM 838 O O . LEU A 1 102 ? 7.963 3.911 -19.136 1.00 44.88 102 LEU A O 1
ATOM 842 N N . CYS A 1 103 ? 9.824 2.653 -19.410 1.00 38.91 103 CYS A N 1
ATOM 843 C CA . CYS A 1 103 ? 10.293 2.439 -18.037 1.00 38.91 103 CYS A CA 1
ATOM 844 C C . CYS A 1 103 ? 11.829 2.440 -18.023 1.00 38.91 103 CYS A C 1
ATOM 846 O O . CYS A 1 103 ? 12.402 1.857 -18.968 1.00 38.91 103 CYS A O 1
#

Foldseek 3Di:
DDDPPLPQAADDVPDDPVVSVVSLCVVCVVVVLNVLVVAPVPPPPDDDPVNVVSQQVSQVSNCSNHDPVLCVVQVVPNTNRVSVVVSCVVNVVVVVDDDDDDD